Protein AF-A0A2N0NXV8-F1 (afdb_monomer_lite)

Foldseek 3Di:
DDLVVVLVVLVVVLVVLVVVLCVLCVVLVVLVVLLVVLVPDPDHDPVSVVVNVVSVVVSVVSCVVCVVVNVVSVVSNVVSVVVNVVSVVVVVVVVVVVVVVVD

Radius of gyration: 23.31 Å; chains: 1; bounding box: 53×22×66 Å

Organism: NCBI:txid588596

Sequence (103 aa):
MDVKQQKEFLVKAYHECLYQEKSLRRPIFYYKDKIIEIRRKLEPTEEDFEKEIRLERDLRKYERKIRGDYETLMVIKESIIKRIIKIKTELKTKKKYQNNLKV

pLDDT: mean 92.26, std 7.36, range [49.75, 97.62]

Secondary structure (DSSP, 8-state):
--HHHHHHHHHHHHHHHHHHHHHHHHHHHHHHHHHHHHHT-SS--HHHHHHHHHHHHHHHHHHHHHHHHHHHHHHHHHHHHHHHHHHHHHHHHHHHHHHHTT-

Structure (mmCIF, N/CA/C/O backbone):
data_AF-A0A2N0NXV8-F1
#
_entry.id   AF-A0A2N0NXV8-F1
#
loop_
_atom_site.group_PDB
_atom_site.id
_atom_site.type_symbol
_atom_site.label_atom_id
_atom_site.label_alt_id
_atom_site.label_comp_id
_atom_site.label_asym_id
_atom_site.label_entity_id
_atom_site.label_seq_id
_atom_site.pdbx_PDB_ins_code
_atom_site.Cartn_x
_atom_site.Cartn_y
_atom_site.Cartn_z
_atom_site.occupancy
_atom_site.B_iso_or_equiv
_atom_site.auth_seq_id
_atom_site.auth_comp_id
_atom_site.auth_asym_id
_atom_site.auth_atom_id
_atom_site.pdbx_PDB_model_num
ATOM 1 N N . MET A 1 1 ? 6.120 0.568 -30.486 1.00 63.56 1 MET A N 1
ATOM 2 C CA . MET A 1 1 ? 6.124 1.724 -29.563 1.00 63.56 1 MET A CA 1
ATOM 3 C C . MET A 1 1 ? 7.560 2.181 -29.378 1.00 63.56 1 MET A C 1
ATOM 5 O O . MET A 1 1 ? 8.399 1.343 -29.057 1.00 63.56 1 MET A O 1
ATOM 9 N N . ASP A 1 2 ? 7.848 3.453 -29.641 1.00 86.06 2 ASP A N 1
ATOM 10 C CA . ASP A 1 2 ? 9.198 4.023 -29.532 1.00 86.06 2 ASP A CA 1
ATOM 11 C C . ASP A 1 2 ? 9.738 3.940 -28.087 1.00 86.06 2 ASP A C 1
ATOM 13 O O . ASP A 1 2 ? 8.969 3.911 -27.126 1.00 86.06 2 ASP A O 1
ATOM 17 N N . VAL A 1 3 ? 11.061 3.903 -27.907 1.00 82.50 3 VAL A N 1
ATOM 18 C CA . VAL A 1 3 ? 11.716 3.797 -26.590 1.00 82.50 3 VAL A CA 1
ATOM 19 C C . VAL A 1 3 ? 11.351 4.985 -25.693 1.00 82.50 3 VAL A C 1
ATOM 21 O O . VAL A 1 3 ? 11.184 4.820 -24.481 1.00 82.50 3 VAL A O 1
ATOM 24 N N . LYS A 1 4 ? 11.161 6.179 -26.272 1.00 82.44 4 LYS A N 1
ATOM 25 C CA . LYS A 1 4 ? 10.681 7.352 -25.529 1.00 82.44 4 LYS A CA 1
ATOM 26 C C . LYS A 1 4 ? 9.251 7.142 -25.021 1.00 82.44 4 LYS A C 1
ATOM 28 O O . LYS A 1 4 ? 8.995 7.343 -23.836 1.00 82.44 4 LYS A O 1
ATOM 33 N N . GLN A 1 5 ? 8.364 6.646 -25.883 1.00 87.75 5 GLN A N 1
ATOM 34 C CA . GLN A 1 5 ? 6.976 6.321 -25.534 1.00 87.75 5 GLN A CA 1
ATOM 35 C C . GLN A 1 5 ? 6.894 5.202 -24.479 1.00 87.75 5 GLN A C 1
ATOM 37 O O . GLN A 1 5 ? 6.110 5.295 -23.539 1.00 87.75 5 GLN A O 1
ATOM 42 N N . GLN A 1 6 ? 7.748 4.175 -24.570 1.00 88.31 6 GLN A N 1
ATOM 43 C CA . GLN A 1 6 ? 7.865 3.120 -23.551 1.00 88.31 6 GLN A CA 1
ATOM 44 C C . GLN A 1 6 ? 8.272 3.676 -22.190 1.00 88.31 6 GLN A C 1
ATOM 46 O O . GLN A 1 6 ? 7.677 3.324 -21.173 1.00 88.31 6 GLN A O 1
ATOM 51 N N . LYS A 1 7 ? 9.262 4.573 -22.159 1.00 87.94 7 LYS A N 1
ATOM 52 C CA . LYS A 1 7 ? 9.693 5.222 -20.920 1.00 87.94 7 LYS A CA 1
ATOM 53 C C . LYS A 1 7 ? 8.571 6.064 -20.307 1.00 87.94 7 LYS A C 1
ATOM 55 O O . LYS A 1 7 ? 8.352 5.973 -19.103 1.00 87.94 7 LYS A O 1
ATOM 60 N N . GLU A 1 8 ? 7.866 6.862 -21.105 1.00 91.31 8 GLU A N 1
ATOM 61 C CA . GLU A 1 8 ? 6.742 7.682 -20.629 1.00 91.31 8 GLU A CA 1
ATOM 62 C C . GLU A 1 8 ? 5.596 6.824 -20.081 1.00 91.31 8 GLU A C 1
ATOM 64 O O . GLU A 1 8 ? 5.083 7.110 -18.999 1.00 91.31 8 GLU A O 1
ATOM 69 N N . PHE A 1 9 ? 5.249 5.735 -20.771 1.00 94.38 9 PHE A N 1
ATOM 70 C CA . PHE A 1 9 ? 4.251 4.775 -20.300 1.00 94.38 9 PHE A CA 1
ATOM 71 C C . PHE A 1 9 ? 4.637 4.169 -18.943 1.00 94.38 9 PHE A C 1
ATOM 73 O O . PHE A 1 9 ? 3.836 4.175 -18.011 1.00 94.38 9 PHE A O 1
ATOM 80 N N . LEU A 1 10 ? 5.882 3.705 -18.798 1.00 94.25 10 LEU A N 1
ATOM 81 C CA . LEU A 1 10 ? 6.364 3.111 -17.549 1.00 94.25 10 LEU A CA 1
ATOM 82 C C . LEU A 1 10 ? 6.390 4.115 -16.391 1.00 94.25 10 LEU A C 1
ATOM 84 O O . LEU A 1 10 ? 6.080 3.746 -15.263 1.00 94.25 10 LEU A O 1
ATOM 88 N N . VAL A 1 11 ? 6.729 5.380 -16.650 1.00 93.12 11 VAL A N 1
ATOM 89 C CA . VAL A 1 11 ? 6.689 6.433 -15.621 1.00 93.12 11 VAL A CA 1
ATOM 90 C C . VAL A 1 11 ? 5.253 6.704 -15.169 1.00 93.12 11 VAL A C 1
ATOM 92 O O . VAL A 1 11 ? 5.012 6.814 -13.969 1.00 93.12 11 VAL A O 1
ATOM 95 N N . LYS A 1 12 ? 4.288 6.759 -16.097 1.00 95.94 12 LYS A N 1
ATOM 96 C CA . LYS A 1 12 ? 2.865 6.891 -15.745 1.00 95.94 12 LYS A CA 1
ATOM 97 C C . LYS A 1 12 ? 2.381 5.703 -14.913 1.00 95.94 12 LYS A C 1
ATOM 99 O O . LYS A 1 12 ? 1.791 5.913 -13.860 1.00 95.94 12 LYS A O 1
ATOM 104 N N . ALA A 1 13 ? 2.701 4.479 -15.334 1.00 95.56 13 ALA A N 1
ATOM 105 C CA . ALA A 1 13 ? 2.363 3.268 -14.588 1.00 95.56 13 ALA A CA 1
ATOM 106 C C . ALA A 1 13 ? 2.990 3.259 -13.182 1.00 95.56 13 ALA A C 1
ATOM 108 O O . ALA A 1 13 ? 2.337 2.883 -12.216 1.00 95.56 13 ALA A O 1
ATOM 109 N N . TYR A 1 14 ? 4.232 3.735 -13.040 1.00 95.69 14 TYR A N 1
ATOM 110 C CA . TYR A 1 14 ? 4.875 3.873 -11.734 1.00 95.69 14 TYR A CA 1
ATOM 111 C C . TYR A 1 14 ? 4.134 4.854 -10.814 1.00 95.69 14 TYR A C 1
ATOM 113 O O . TYR A 1 14 ? 3.912 4.549 -9.643 1.00 95.69 14 TYR A O 1
ATOM 121 N N . HIS A 1 15 ? 3.737 6.023 -11.327 1.00 96.12 15 HIS A N 1
ATOM 122 C CA . HIS A 1 15 ? 2.962 6.992 -10.548 1.00 96.12 15 HIS A CA 1
ATOM 123 C C . HIS A 1 15 ? 1.589 6.450 -10.147 1.00 96.12 15 HIS A C 1
ATOM 125 O O . HIS A 1 15 ? 1.166 6.668 -9.013 1.00 96.12 15 HIS A O 1
ATOM 131 N N . GLU A 1 16 ? 0.934 5.700 -11.031 1.00 96.44 16 GLU A N 1
ATOM 132 C CA . GLU A 1 16 ? -0.316 5.011 -10.713 1.00 96.44 16 GLU A CA 1
ATOM 133 C C . GLU A 1 16 ? -0.116 4.012 -9.563 1.00 96.44 16 GLU A C 1
ATOM 135 O O . GLU A 1 16 ? -0.876 4.022 -8.595 1.00 96.44 16 GLU A O 1
ATOM 140 N N . CYS A 1 17 ? 0.974 3.233 -9.576 1.00 96.00 17 CYS A N 1
ATOM 141 C CA . CYS A 1 17 ? 1.293 2.349 -8.455 1.00 96.00 17 CYS A CA 1
ATOM 142 C C . CYS A 1 17 ? 1.485 3.114 -7.135 1.00 96.00 17 CYS A C 1
ATOM 144 O O . CYS A 1 17 ? 1.034 2.652 -6.091 1.00 96.00 17 CYS A O 1
ATOM 146 N N . LEU A 1 18 ? 2.125 4.289 -7.155 1.00 94.88 18 LEU A N 1
ATOM 147 C CA . LEU A 1 18 ? 2.271 5.121 -5.952 1.00 94.88 18 LEU A CA 1
ATOM 148 C C . LEU A 1 18 ? 0.923 5.636 -5.435 1.00 94.88 18 LEU A C 1
ATOM 150 O O . LEU A 1 18 ? 0.702 5.688 -4.223 1.00 94.88 18 LEU A O 1
ATOM 154 N N . TYR A 1 19 ? 0.025 6.020 -6.342 1.00 96.19 19 TYR A N 1
ATOM 155 C CA . TYR A 1 19 ? -1.316 6.465 -5.982 1.00 96.19 19 TYR A CA 1
ATOM 156 C C . TYR A 1 19 ? -2.119 5.335 -5.326 1.00 96.19 19 TYR A C 1
ATOM 158 O O . TYR A 1 19 ? -2.689 5.524 -4.248 1.00 96.19 19 TYR A O 1
ATOM 166 N N . GLN A 1 20 ? -2.094 4.143 -5.922 1.00 94.75 20 GLN A N 1
ATOM 167 C CA . GLN A 1 20 ? -2.744 2.953 -5.375 1.00 94.75 20 GLN A CA 1
ATOM 168 C C . GLN A 1 20 ? -2.159 2.562 -4.015 1.00 94.75 20 GLN A C 1
ATOM 170 O O . GLN A 1 20 ? -2.910 2.286 -3.082 1.00 94.75 20 GLN A O 1
ATOM 175 N N . GLU A 1 21 ? -0.835 2.639 -3.852 1.00 94.25 21 GLU A N 1
ATOM 176 C CA . GLU A 1 21 ? -0.164 2.353 -2.581 1.00 94.25 21 GLU A CA 1
ATOM 177 C C . GLU A 1 21 ? -0.660 3.291 -1.472 1.00 94.25 21 GLU A C 1
ATOM 179 O O . GLU A 1 21 ? -1.008 2.860 -0.367 1.00 94.25 21 GLU A O 1
ATOM 184 N N . LYS A 1 22 ? -0.741 4.590 -1.783 1.00 94.06 22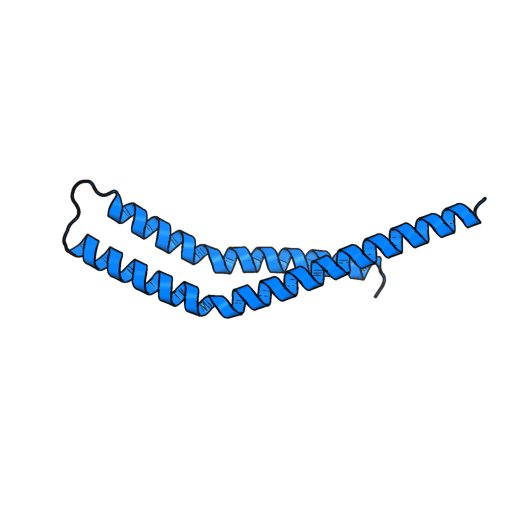 LYS A N 1
ATOM 185 C CA . LYS A 1 22 ? -1.273 5.606 -0.871 1.00 94.06 22 LYS A CA 1
ATOM 186 C C . LYS A 1 22 ? -2.741 5.342 -0.534 1.00 94.06 22 LYS A C 1
ATOM 188 O O . LYS A 1 22 ? -3.123 5.478 0.627 1.00 94.06 22 LYS A O 1
ATOM 193 N N . SER A 1 23 ? -3.545 4.960 -1.525 1.00 93.94 23 SER A N 1
ATOM 194 C CA . SER A 1 23 ? -4.960 4.626 -1.345 1.00 93.94 23 SER A CA 1
ATOM 195 C C . SER A 1 23 ? -5.141 3.448 -0.384 1.00 93.94 23 SER A C 1
ATOM 197 O O . SER A 1 23 ? -5.863 3.574 0.602 1.00 93.94 23 SER A O 1
ATOM 199 N N . LEU A 1 24 ? -4.398 2.353 -0.588 1.00 93.56 24 LEU A N 1
ATOM 200 C CA . LEU A 1 24 ? -4.459 1.160 0.264 1.00 93.56 24 LEU A CA 1
ATOM 201 C C . LEU A 1 24 ? -4.087 1.466 1.718 1.00 93.56 24 LEU A C 1
ATOM 203 O O . LEU A 1 24 ? -4.720 0.951 2.641 1.00 93.56 24 LEU A O 1
ATOM 207 N N . ARG A 1 25 ? -3.086 2.327 1.931 1.00 92.12 25 ARG A N 1
ATOM 208 C CA . ARG A 1 25 ? -2.606 2.692 3.270 1.00 92.12 25 ARG A CA 1
ATOM 209 C C . ARG A 1 25 ? -3.478 3.722 3.986 1.00 92.12 25 ARG A C 1
ATOM 211 O O . ARG A 1 25 ? -3.470 3.752 5.213 1.00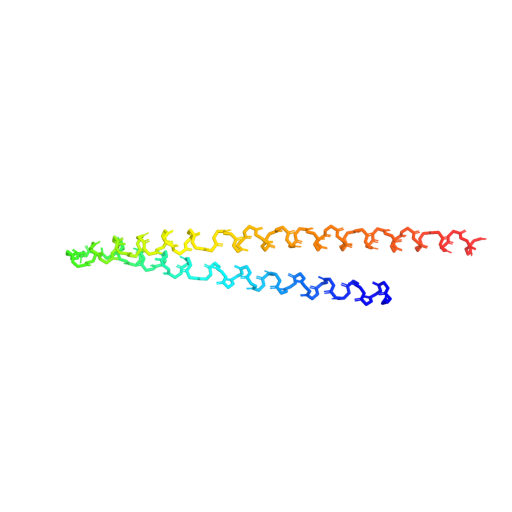 92.12 25 ARG A O 1
ATOM 218 N N . ARG A 1 26 ? -4.225 4.568 3.269 1.00 93.69 26 ARG A N 1
ATOM 219 C CA . ARG A 1 26 ? -5.004 5.666 3.872 1.00 93.69 26 ARG A CA 1
ATOM 220 C C . ARG A 1 26 ? -5.970 5.196 4.975 1.00 93.69 26 ARG A C 1
ATOM 222 O O . ARG A 1 26 ? -5.970 5.831 6.029 1.00 93.69 26 ARG A O 1
ATOM 229 N N . PRO A 1 27 ? -6.731 4.096 4.818 1.00 94.25 27 PRO A N 1
ATOM 230 C CA . PRO A 1 27 ? -7.597 3.610 5.891 1.00 94.25 27 PRO A CA 1
ATOM 231 C C . PRO A 1 27 ? -6.833 3.133 7.130 1.00 94.25 27 PRO A C 1
ATOM 233 O O . PRO A 1 27 ? -7.316 3.336 8.237 1.00 94.25 27 PRO A O 1
ATOM 236 N N . ILE A 1 28 ? -5.621 2.579 6.979 1.00 94.94 28 ILE A N 1
ATOM 237 C CA . ILE A 1 28 ? -4.777 2.172 8.120 1.00 94.94 28 ILE A CA 1
ATOM 238 C C . ILE A 1 28 ? -4.489 3.379 9.018 1.00 94.94 28 ILE A C 1
ATOM 240 O O . ILE A 1 28 ? -4.628 3.287 10.235 1.00 94.94 28 ILE A O 1
ATOM 244 N N . PHE A 1 29 ? -4.104 4.511 8.419 1.00 94.62 29 PHE A N 1
ATOM 245 C CA . PHE A 1 29 ? -3.844 5.742 9.168 1.00 94.62 29 PHE A CA 1
ATOM 246 C C . PHE A 1 29 ? -5.097 6.235 9.880 1.00 94.62 29 PHE A C 1
ATOM 248 O O . PHE A 1 29 ? -5.037 6.498 11.071 1.00 94.62 29 PHE A O 1
ATOM 255 N N . TYR A 1 30 ? -6.243 6.235 9.194 1.00 95.12 30 TYR A N 1
ATOM 256 C CA . TYR A 1 30 ? -7.515 6.604 9.812 1.00 95.12 30 TYR A CA 1
ATOM 257 C C . TYR A 1 30 ? -7.824 5.770 11.066 1.00 95.12 30 TYR A C 1
ATOM 259 O O . TYR A 1 30 ? -8.117 6.330 12.120 1.00 95.12 30 TYR A O 1
ATOM 267 N N . TYR A 1 31 ? -7.722 4.438 10.986 1.00 96.56 31 TYR A N 1
ATOM 268 C CA . TYR A 1 31 ? -7.945 3.574 12.149 1.00 96.56 31 TYR A CA 1
ATOM 269 C C . TYR A 1 31 ? -6.955 3.868 13.280 1.00 96.56 31 TYR A C 1
ATOM 271 O O . TYR A 1 31 ?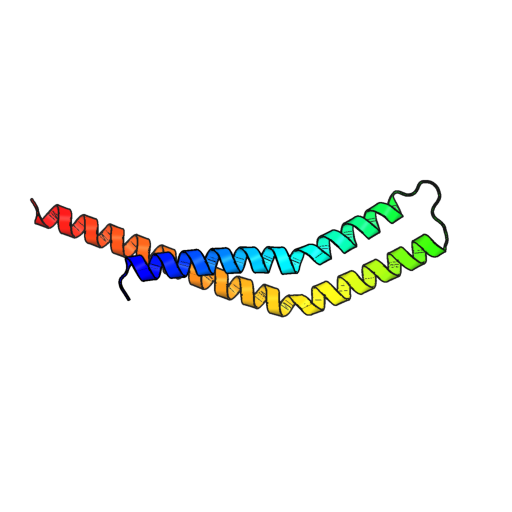 -7.366 3.977 14.434 1.00 96.56 31 TYR A O 1
ATOM 279 N N . LYS A 1 32 ? -5.663 4.018 12.960 1.00 96.56 32 LYS A N 1
ATOM 280 C CA . LYS A 1 32 ? -4.620 4.319 13.952 1.00 96.56 32 LYS A CA 1
ATOM 281 C C . LYS A 1 32 ? -4.860 5.654 14.645 1.00 96.56 32 LYS A C 1
ATOM 283 O O . LYS A 1 32 ? -4.774 5.709 15.868 1.00 96.56 32 LYS A O 1
ATOM 288 N N . ASP A 1 33 ? -5.214 6.688 13.892 1.00 97.25 33 ASP A N 1
ATOM 289 C CA . ASP A 1 33 ? -5.510 8.012 14.435 1.00 97.25 33 ASP A CA 1
ATOM 290 C C . ASP A 1 33 ? -6.707 7.943 15.389 1.00 97.25 33 ASP A C 1
ATOM 292 O O . ASP A 1 33 ? -6.623 8.441 16.508 1.00 97.25 33 ASP A O 1
ATOM 296 N N . LYS A 1 34 ? -7.781 7.230 15.017 1.00 97.06 34 LYS A N 1
ATOM 297 C CA . LYS A 1 34 ? -8.950 7.043 15.894 1.00 97.06 34 LYS A CA 1
ATOM 298 C C . LYS A 1 34 ? -8.647 6.260 17.167 1.00 97.06 34 LYS A C 1
ATOM 300 O O . LYS A 1 34 ? -9.170 6.608 18.221 1.00 97.06 34 LYS A O 1
ATOM 305 N N . ILE A 1 35 ? -7.792 5.244 17.098 1.00 96.88 35 ILE A N 1
ATOM 306 C CA . ILE A 1 35 ? -7.331 4.513 18.288 1.00 96.88 35 ILE A CA 1
ATOM 307 C C . ILE A 1 35 ? -6.515 5.443 19.200 1.00 96.88 35 ILE A C 1
ATOM 309 O O . ILE A 1 35 ? -6.728 5.465 20.409 1.00 96.88 35 ILE A O 1
ATOM 31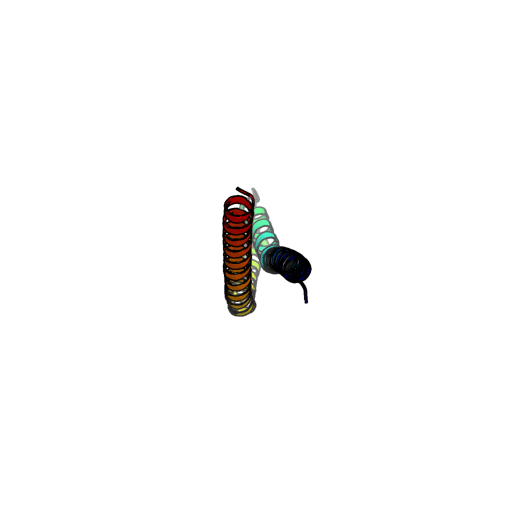3 N N . ILE A 1 36 ? -5.610 6.246 18.633 1.00 96.75 36 ILE A N 1
ATOM 314 C CA . ILE A 1 36 ? -4.791 7.202 19.394 1.00 96.75 36 ILE A CA 1
ATOM 315 C C . ILE A 1 36 ? -5.656 8.296 20.031 1.00 96.75 36 ILE A C 1
ATOM 317 O O . ILE A 1 36 ? -5.413 8.652 21.182 1.00 96.75 36 ILE A O 1
ATOM 321 N N . GLU A 1 37 ? -6.655 8.822 19.315 1.00 96.19 37 GLU A N 1
ATOM 322 C CA . GLU A 1 37 ? -7.620 9.794 19.848 1.00 96.19 37 GLU A CA 1
ATOM 323 C C . GLU A 1 37 ? -8.313 9.255 21.107 1.00 96.19 37 GLU A C 1
ATOM 325 O O . GLU A 1 37 ? -8.391 9.967 22.105 1.00 96.19 37 GLU A O 1
ATOM 330 N N . ILE A 1 38 ? -8.764 7.994 21.082 1.00 95.00 38 ILE A N 1
ATOM 331 C CA . ILE A 1 38 ? -9.412 7.349 22.233 1.00 95.00 38 ILE A CA 1
ATOM 332 C C . ILE A 1 38 ? -8.427 7.193 23.396 1.00 95.00 38 ILE A C 1
ATOM 334 O O . ILE A 1 38 ? -8.714 7.638 24.504 1.00 95.00 38 ILE A O 1
ATOM 338 N N . ARG A 1 39 ? -7.232 6.648 23.136 1.00 94.25 39 ARG A N 1
ATOM 339 C CA . ARG A 1 39 ? -6.189 6.429 24.157 1.00 94.25 39 ARG A CA 1
ATOM 340 C C . ARG A 1 39 ? -5.709 7.702 24.852 1.00 94.25 39 ARG A C 1
ATOM 342 O O . ARG A 1 39 ? -5.117 7.623 25.922 1.00 94.25 39 ARG A O 1
ATOM 349 N N . ARG A 1 40 ? -5.891 8.865 24.224 1.00 96.25 40 ARG A N 1
ATOM 350 C CA . ARG A 1 40 ? -5.468 10.172 24.751 1.00 96.25 40 ARG A CA 1
ATOM 351 C C . ARG A 1 40 ? -6.540 10.885 25.571 1.00 96.25 40 ARG A C 1
ATOM 353 O O . ARG A 1 40 ? -6.261 11.969 26.081 1.00 96.25 40 ARG A O 1
ATOM 360 N N . LYS A 1 41 ? -7.750 10.334 25.685 1.00 95.44 41 LYS A N 1
ATOM 361 C CA . LYS A 1 41 ? -8.792 10.911 26.540 1.00 95.44 41 LYS A CA 1
ATOM 362 C C . LYS A 1 41 ? -8.336 10.918 28.001 1.00 95.44 41 LYS A C 1
ATOM 364 O O . LYS A 1 41 ? -7.789 9.933 28.481 1.00 95.44 41 LYS A O 1
ATOM 369 N N . LEU A 1 42 ? -8.575 12.035 28.691 1.00 92.56 42 LEU A N 1
ATOM 370 C CA . LEU A 1 42 ? -8.226 12.200 30.109 1.00 92.56 42 LEU A CA 1
ATOM 371 C C . LEU A 1 42 ? -9.120 11.352 31.024 1.00 92.56 42 LEU A C 1
ATOM 373 O O . LEU A 1 42 ? -8.644 10.817 32.017 1.00 92.56 42 LEU A O 1
ATOM 377 N N . GLU A 1 43 ? -10.390 11.194 30.650 1.00 94.00 43 GLU A N 1
ATOM 378 C CA . GLU A 1 43 ? -11.389 10.394 31.363 1.00 94.00 43 GLU A CA 1
ATOM 379 C C . GLU A 1 43 ? -12.067 9.435 30.365 1.00 94.00 43 GLU A C 1
ATOM 381 O O . GLU A 1 43 ? -13.087 9.780 29.765 1.00 94.00 43 GLU A O 1
ATOM 386 N N . PRO A 1 44 ? -11.462 8.267 30.079 1.00 91.19 44 PRO A N 1
ATOM 387 C CA . PRO A 1 44 ? -12.042 7.279 29.173 1.00 91.19 44 PRO A CA 1
ATOM 388 C C . PRO A 1 44 ? -13.235 6.556 29.818 1.00 91.19 44 PRO A C 1
ATOM 390 O O . PRO A 1 44 ? -13.196 6.203 30.996 1.00 91.19 44 PRO A O 1
ATOM 393 N N . THR A 1 45 ? -14.282 6.300 29.031 1.00 95.69 45 THR A N 1
ATOM 394 C CA . THR A 1 45 ? -15.462 5.526 29.457 1.00 95.69 45 THR A CA 1
ATOM 395 C C . THR A 1 45 ? -15.357 4.053 29.046 1.00 95.69 45 THR A C 1
ATOM 397 O O . THR A 1 45 ? -14.537 3.690 28.206 1.00 95.69 45 THR A O 1
ATOM 400 N N . GLU A 1 46 ? -16.218 3.180 29.580 1.00 94.94 46 GLU A N 1
ATOM 401 C CA . GLU A 1 46 ? -16.313 1.781 29.117 1.00 94.94 46 GLU A CA 1
ATOM 402 C C . GLU A 1 46 ? -16.576 1.682 27.603 1.00 94.94 46 GLU A C 1
ATOM 404 O O . GLU A 1 46 ? -15.937 0.891 26.907 1.00 94.94 46 GLU A O 1
ATOM 409 N N . GLU A 1 47 ? -17.432 2.557 27.065 1.00 95.38 47 GLU A N 1
ATOM 410 C CA . GLU A 1 47 ? -17.705 2.640 25.625 1.00 95.38 47 GLU A CA 1
ATOM 411 C C . GLU A 1 47 ? -16.451 2.973 24.802 1.00 95.38 47 GLU A C 1
ATOM 413 O O . GLU A 1 47 ? -16.289 2.483 23.680 1.00 95.38 47 GLU A O 1
ATOM 418 N N . ASP A 1 48 ? -15.546 3.793 25.343 1.00 95.31 48 ASP A N 1
ATOM 419 C CA . ASP A 1 48 ? -14.284 4.125 24.686 1.00 95.31 48 ASP A CA 1
ATOM 420 C C . ASP A 1 48 ? -13.381 2.896 24.553 1.00 95.31 48 ASP A C 1
ATOM 422 O O . ASP A 1 48 ? -12.835 2.657 23.472 1.00 95.31 48 ASP A O 1
ATOM 426 N N . PHE A 1 49 ? -13.293 2.067 25.595 1.00 94.50 49 PHE A N 1
ATOM 427 C CA . PHE A 1 49 ? -12.539 0.811 25.548 1.00 94.50 49 PHE A CA 1
ATOM 428 C C . PHE A 1 49 ? -13.144 -0.182 24.550 1.00 94.50 49 PHE A C 1
ATOM 430 O O . PHE A 1 49 ? -12.423 -0.784 23.747 1.00 94.50 49 PHE A O 1
ATOM 437 N N . GLU A 1 50 ? -14.471 -0.332 24.529 1.00 96.94 50 GLU A N 1
ATOM 438 C CA . GLU A 1 50 ? -15.137 -1.190 23.544 1.00 96.94 50 GLU A CA 1
ATOM 439 C C . GLU A 1 50 ? -14.887 -0.717 22.108 1.00 96.94 50 GLU A C 1
ATOM 441 O O . GLU A 1 50 ? -14.633 -1.521 21.197 1.00 96.94 50 GLU A O 1
ATOM 446 N N . LYS A 1 51 ? -14.938 0.601 21.897 1.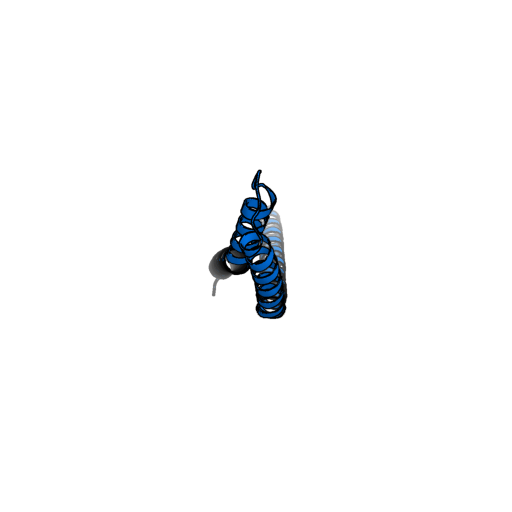00 96.69 51 LYS A N 1
ATOM 447 C CA . LYS A 1 51 ? -14.686 1.225 20.601 1.00 96.69 51 LYS A CA 1
ATOM 448 C C . LYS A 1 51 ? -13.237 1.045 20.165 1.00 96.69 51 LYS A C 1
ATOM 450 O O . LYS A 1 51 ? -13.007 0.728 18.997 1.00 96.69 51 LYS A O 1
ATOM 455 N N . GLU A 1 52 ? -12.277 1.188 21.074 1.00 97.12 52 GLU A N 1
ATOM 456 C CA . GLU A 1 52 ? -10.865 0.911 20.815 1.00 97.12 52 GLU A CA 1
ATOM 457 C C . GLU A 1 52 ? -10.667 -0.536 20.346 1.00 97.12 52 GLU A C 1
ATOM 459 O O . GLU A 1 52 ? -10.130 -0.766 19.260 1.00 97.12 52 GLU A O 1
ATOM 464 N N . ILE A 1 53 ? -11.178 -1.513 21.105 1.00 97.12 53 ILE A N 1
ATOM 465 C CA . ILE A 1 53 ? -11.065 -2.942 20.775 1.00 97.12 53 ILE A CA 1
ATOM 466 C C . ILE A 1 53 ? -11.679 -3.235 19.402 1.00 97.12 53 ILE A C 1
ATOM 468 O O . ILE A 1 53 ? -11.118 -3.999 18.605 1.00 97.12 53 ILE A O 1
ATOM 472 N N . ARG A 1 54 ? -12.835 -2.633 19.097 1.00 97.62 54 ARG A N 1
ATOM 473 C CA . ARG A 1 54 ? -13.492 -2.778 17.793 1.00 97.62 54 ARG A CA 1
ATOM 474 C C . ARG A 1 54 ? -12.618 -2.220 16.669 1.00 97.62 54 ARG A C 1
ATOM 476 O O . ARG A 1 54 ? -12.380 -2.931 15.693 1.00 97.62 54 ARG A O 1
ATOM 483 N N . LEU A 1 55 ? -12.090 -1.006 16.827 1.00 97.44 55 LEU A N 1
ATOM 484 C CA . LEU A 1 55 ? -11.212 -0.372 15.841 1.00 97.44 55 LEU A CA 1
ATOM 485 C C . LEU A 1 55 ? -9.928 -1.177 15.615 1.00 97.44 55 LEU A C 1
ATOM 487 O O . LEU A 1 55 ? -9.517 -1.346 14.470 1.00 97.44 55 LEU A O 1
ATOM 491 N N . GLU A 1 56 ? -9.323 -1.739 16.662 1.00 97.56 56 GLU A N 1
ATOM 492 C CA . GLU A 1 56 ? -8.150 -2.608 16.523 1.00 97.56 56 GLU A CA 1
ATOM 493 C C . GLU A 1 56 ? -8.456 -3.914 15.778 1.00 97.56 56 GLU A C 1
ATOM 495 O O . GLU A 1 56 ? -7.618 -4.433 15.032 1.00 97.56 56 GLU A O 1
ATOM 500 N N . ARG A 1 57 ? -9.640 -4.497 15.997 1.00 97.56 57 ARG A N 1
ATOM 501 C CA . ARG A 1 57 ? -10.081 -5.694 15.264 1.00 97.56 57 ARG A CA 1
ATOM 502 C C . ARG A 1 57 ? -10.327 -5.371 13.796 1.00 97.56 57 ARG A C 1
ATOM 504 O O . ARG A 1 57 ? -9.898 -6.137 12.934 1.00 97.56 57 ARG A O 1
ATOM 511 N N . ASP A 1 58 ? -10.979 -4.252 13.512 1.00 97.38 58 ASP A N 1
ATOM 512 C CA . ASP A 1 58 ? -11.281 -3.828 12.147 1.00 97.38 58 ASP A CA 1
ATOM 513 C C . ASP A 1 58 ? -10.017 -3.424 11.383 1.00 97.38 58 ASP A C 1
ATOM 515 O O . ASP A 1 58 ? -9.854 -3.831 10.232 1.00 97.38 58 ASP A O 1
ATOM 519 N N . LEU A 1 59 ? -9.067 -2.757 12.045 1.00 97.50 59 LEU A N 1
ATOM 520 C CA . LEU A 1 59 ? -7.738 -2.488 11.501 1.00 97.50 59 LEU A CA 1
ATOM 521 C C . LEU A 1 59 ? -7.037 -3.784 11.086 1.00 97.50 59 LEU A C 1
ATOM 523 O O . LEU A 1 59 ? -6.612 -3.914 9.941 1.00 97.50 59 LEU A O 1
ATOM 527 N N . ARG A 1 60 ? -6.993 -4.783 11.978 1.00 96.56 60 ARG A N 1
ATOM 528 C CA . ARG A 1 60 ? -6.387 -6.092 11.682 1.00 96.56 60 ARG A CA 1
ATOM 529 C C . ARG A 1 60 ? -7.081 -6.809 10.524 1.00 96.56 60 ARG A C 1
ATOM 531 O O . ARG A 1 60 ? -6.413 -7.435 9.701 1.00 96.56 60 ARG A O 1
ATOM 538 N N . LYS A 1 61 ? -8.414 -6.740 10.442 1.00 96.69 61 LYS A N 1
ATOM 539 C CA . LYS A 1 61 ? -9.175 -7.299 9.311 1.00 96.69 61 LYS A CA 1
ATOM 540 C C . LYS A 1 61 ? -8.819 -6.594 8.007 1.00 96.69 61 LYS A C 1
ATOM 542 O O . LYS A 1 61 ? -8.594 -7.266 7.003 1.00 96.69 61 LYS A O 1
ATOM 547 N N . TYR A 1 62 ? -8.753 -5.266 8.026 1.00 96.00 62 TYR A N 1
ATOM 548 C CA . TYR A 1 62 ? -8.414 -4.473 6.853 1.00 96.00 62 TYR A CA 1
ATOM 549 C C . TYR A 1 62 ? -6.984 -4.757 6.384 1.00 96.00 62 TYR A C 1
ATOM 551 O O . TYR A 1 62 ? -6.798 -5.092 5.219 1.00 96.00 62 TYR A O 1
ATOM 559 N N . GLU A 1 63 ? -5.998 -4.734 7.286 1.00 94.62 63 GLU A N 1
ATOM 560 C CA . GLU A 1 63 ? -4.597 -5.063 6.980 1.00 94.62 63 GLU A CA 1
ATOM 561 C C . GLU A 1 63 ? -4.460 -6.455 6.353 1.00 94.62 63 GLU A C 1
ATOM 563 O O . GLU A 1 63 ? -3.758 -6.616 5.356 1.00 94.62 63 GLU A O 1
ATOM 568 N N . ARG A 1 64 ? -5.180 -7.458 6.876 1.00 95.44 64 ARG A N 1
ATOM 569 C CA . ARG A 1 64 ? -5.216 -8.803 6.278 1.00 95.44 64 ARG A CA 1
ATOM 570 C C . ARG A 1 64 ? -5.834 -8.801 4.884 1.00 95.44 64 ARG A C 1
ATOM 572 O O . ARG A 1 64 ? -5.302 -9.465 4.001 1.00 95.44 64 ARG A O 1
ATOM 579 N N . LYS A 1 65 ? -6.931 -8.065 4.687 1.00 94.81 65 LYS A N 1
ATOM 580 C CA . LYS A 1 65 ? -7.634 -7.977 3.401 1.00 94.81 65 LYS A CA 1
ATOM 581 C C . LYS A 1 65 ? -6.739 -7.389 2.312 1.00 94.81 65 LYS A C 1
ATOM 583 O O . LYS A 1 65 ? -6.681 -7.942 1.224 1.00 94.81 65 LYS A O 1
ATOM 588 N N . ILE A 1 66 ? -6.033 -6.300 2.609 1.00 95.06 66 ILE A N 1
ATOM 589 C CA . ILE A 1 66 ? -5.215 -5.601 1.609 1.00 95.06 66 ILE A CA 1
ATOM 590 C C . ILE A 1 66 ? -3.816 -6.190 1.433 1.00 95.06 66 ILE A C 1
ATOM 592 O O . ILE A 1 66 ? -3.076 -5.729 0.569 1.00 95.06 66 ILE A O 1
ATOM 596 N N . ARG A 1 67 ? -3.413 -7.167 2.256 1.00 94.06 67 ARG A N 1
ATOM 597 C CA . ARG A 1 67 ? -2.055 -7.722 2.230 1.00 94.06 67 ARG A CA 1
ATOM 598 C C . ARG A 1 67 ? -1.674 -8.242 0.843 1.00 94.06 67 ARG A C 1
ATOM 600 O O . ARG A 1 67 ? -0.615 -7.883 0.342 1.00 94.06 67 ARG A O 1
ATOM 607 N N . GLY A 1 68 ? -2.549 -9.036 0.223 1.00 93.19 68 GLY A N 1
ATOM 608 C CA . GLY A 1 68 ? -2.309 -9.597 -1.111 1.00 93.19 68 GLY A CA 1
ATOM 609 C C . GLY A 1 68 ? -2.243 -8.524 -2.200 1.00 93.19 68 GLY A C 1
ATOM 610 O O . GLY A 1 68 ? -1.338 -8.546 -3.037 1.00 93.19 68 GLY A O 1
ATOM 611 N N . ASP A 1 69 ? -3.144 -7.541 -2.144 1.00 93.00 69 ASP A N 1
ATOM 612 C CA . ASP A 1 69 ? -3.154 -6.407 -3.075 1.00 93.00 69 ASP A CA 1
ATOM 613 C C . ASP A 1 69 ? -1.871 -5.578 -2.945 1.00 93.00 69 ASP A C 1
ATOM 615 O O . ASP A 1 69 ? -1.256 -5.204 -3.943 1.00 93.00 69 ASP A O 1
ATOM 619 N N . TYR A 1 70 ? -1.424 -5.335 -1.710 1.00 93.94 70 TYR A N 1
ATOM 620 C CA . TYR A 1 70 ? -0.198 -4.602 -1.422 1.00 93.94 70 TYR A CA 1
ATOM 621 C C . TYR A 1 70 ? 1.047 -5.354 -1.910 1.00 93.94 70 TYR A C 1
ATOM 623 O O . TYR A 1 70 ? 1.895 -4.764 -2.578 1.00 93.94 70 TYR A O 1
ATOM 631 N N . GLU A 1 71 ? 1.154 -6.654 -1.624 1.00 94.44 71 GLU A N 1
ATOM 632 C CA . GLU A 1 71 ? 2.256 -7.501 -2.101 1.00 94.44 71 GLU A CA 1
ATOM 633 C C . GLU A 1 71 ? 2.311 -7.517 -3.639 1.00 94.44 71 GLU A C 1
ATOM 635 O O . GLU A 1 71 ? 3.367 -7.281 -4.231 1.00 94.44 71 GLU A O 1
ATOM 640 N N . THR A 1 72 ? 1.162 -7.683 -4.298 1.00 95.06 72 THR A N 1
ATOM 641 C CA . THR A 1 72 ? 1.053 -7.652 -5.765 1.00 95.06 72 THR A CA 1
ATOM 642 C C . THR A 1 72 ? 1.490 -6.301 -6.334 1.00 95.06 72 THR A C 1
ATOM 644 O O . THR A 1 72 ? 2.276 -6.238 -7.285 1.00 95.06 72 THR A O 1
ATOM 647 N N . LEU A 1 73 ? 1.028 -5.205 -5.730 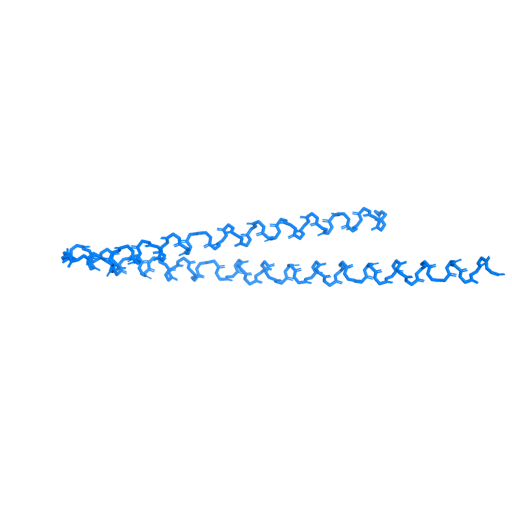1.00 95.69 73 LEU A N 1
ATOM 648 C CA . LEU A 1 73 ? 1.383 -3.850 -6.138 1.00 95.69 73 LEU A CA 1
ATOM 649 C C . LEU A 1 73 ? 2.892 -3.595 -6.024 1.00 95.69 73 LEU A C 1
ATOM 651 O O . LEU A 1 73 ? 3.483 -2.984 -6.918 1.00 95.69 73 LEU A O 1
ATOM 655 N N . MET A 1 74 ? 3.528 -4.094 -4.961 1.00 94.94 74 MET A N 1
ATOM 656 C CA . MET A 1 74 ? 4.976 -3.986 -4.770 1.00 94.94 74 MET A CA 1
ATOM 657 C C . MET A 1 74 ? 5.751 -4.739 -5.852 1.00 94.94 74 MET A C 1
ATOM 659 O O . MET A 1 74 ? 6.673 -4.171 -6.442 1.00 94.94 74 MET A O 1
ATOM 663 N N . VAL A 1 75 ? 5.332 -5.960 -6.195 1.00 96.62 75 VAL A N 1
ATOM 664 C CA . VAL A 1 75 ? 5.946 -6.744 -7.280 1.00 96.62 75 VAL A CA 1
ATOM 665 C C . VAL A 1 75 ? 5.844 -6.013 -8.624 1.00 96.62 75 VAL A C 1
ATOM 667 O O . VAL A 1 75 ? 6.829 -5.908 -9.364 1.00 96.62 75 VAL A O 1
ATOM 670 N N . ILE A 1 76 ? 4.672 -5.452 -8.942 1.00 95.81 76 ILE A N 1
ATOM 671 C CA . ILE A 1 76 ? 4.460 -4.676 -10.173 1.00 95.81 76 ILE A CA 1
ATOM 672 C C . ILE A 1 76 ? 5.366 -3.439 -10.188 1.00 95.81 76 ILE A C 1
ATOM 674 O O . ILE A 1 76 ? 6.078 -3.195 -11.168 1.00 95.81 76 ILE A O 1
ATOM 678 N N . LYS A 1 77 ? 5.383 -2.680 -9.090 1.00 95.69 77 LYS A N 1
ATOM 679 C CA . LYS A 1 77 ? 6.194 -1.468 -8.934 1.00 95.69 77 LYS A CA 1
ATOM 680 C C . LYS A 1 77 ? 7.685 -1.761 -9.119 1.00 95.69 77 LYS A C 1
ATOM 682 O O . LYS A 1 77 ? 8.358 -1.045 -9.864 1.00 95.69 77 LYS A O 1
ATOM 687 N N . GLU A 1 78 ? 8.201 -2.833 -8.521 1.00 95.50 78 GLU A N 1
ATOM 688 C CA . GLU A 1 78 ? 9.591 -3.267 -8.702 1.00 95.50 78 GLU A CA 1
ATOM 689 C C . GLU A 1 78 ? 9.909 -3.641 -10.153 1.00 95.50 78 GLU A C 1
ATOM 691 O O . GLU A 1 78 ? 10.956 -3.254 -10.683 1.00 95.50 78 GLU A O 1
ATOM 696 N N . SER A 1 79 ? 9.006 -4.364 -10.820 1.00 96.75 79 SER A N 1
ATOM 697 C CA . SER A 1 79 ? 9.154 -4.728 -12.233 1.00 96.75 79 SER A CA 1
ATOM 698 C C . SER A 1 79 ? 9.246 -3.489 -13.132 1.00 96.75 79 SER A C 1
ATOM 700 O O . SER A 1 79 ? 10.124 -3.401 -14.001 1.00 96.75 79 SER A O 1
ATOM 702 N N . ILE A 1 80 ? 8.403 -2.483 -12.880 1.00 95.31 80 ILE A N 1
ATOM 703 C CA . ILE A 1 80 ? 8.431 -1.202 -13.596 1.00 95.31 80 ILE A CA 1
ATOM 704 C C . ILE A 1 80 ? 9.770 -0.488 -13.374 1.00 95.31 80 ILE A C 1
ATOM 706 O O . ILE A 1 80 ? 10.405 -0.074 -14.347 1.00 95.31 80 ILE A O 1
ATOM 710 N N . ILE A 1 81 ? 10.241 -0.391 -12.126 1.00 94.25 81 ILE A N 1
ATOM 711 C CA . ILE A 1 81 ? 11.531 0.237 -11.799 1.00 94.25 81 ILE A CA 1
ATOM 712 C C . ILE A 1 81 ? 12.674 -0.453 -12.553 1.00 94.25 81 ILE A C 1
ATOM 714 O O . ILE A 1 81 ? 13.465 0.221 -13.221 1.00 94.25 81 ILE A O 1
ATOM 718 N N . LYS A 1 82 ? 12.737 -1.791 -12.512 1.00 95.88 82 LYS A N 1
ATOM 719 C CA . LYS A 1 82 ? 13.763 -2.581 -13.217 1.00 95.88 82 LYS A CA 1
ATOM 720 C C . LYS A 1 82 ? 13.763 -2.287 -14.720 1.00 95.88 82 LYS A C 1
ATOM 722 O O . LYS A 1 82 ? 14.823 -2.062 -15.307 1.00 95.88 82 LYS A O 1
ATOM 727 N N . ARG A 1 83 ? 12.582 -2.215 -15.345 1.00 94.56 83 ARG A N 1
ATOM 728 C CA . ARG A 1 83 ? 12.444 -1.873 -16.772 1.00 94.56 83 ARG A CA 1
ATOM 729 C C . ARG A 1 83 ? 12.894 -0.446 -17.084 1.00 94.56 83 ARG A C 1
ATOM 731 O O . ARG A 1 83 ? 13.622 -0.245 -18.055 1.00 94.56 83 ARG A O 1
ATOM 738 N N . ILE A 1 84 ? 12.523 0.535 -16.258 1.00 92.56 84 ILE A N 1
ATOM 739 C CA . ILE A 1 84 ? 12.959 1.931 -16.428 1.00 92.56 84 ILE A CA 1
ATOM 740 C C . ILE A 1 84 ? 14.487 2.034 -16.362 1.00 92.56 84 ILE A C 1
ATOM 742 O O . ILE A 1 84 ? 15.087 2.727 -17.187 1.00 92.56 84 ILE A O 1
ATOM 746 N N . ILE A 1 85 ? 15.122 1.352 -15.402 1.00 92.94 85 ILE A N 1
ATOM 747 C CA . ILE A 1 85 ? 16.584 1.327 -15.262 1.00 92.94 85 ILE A CA 1
ATOM 748 C C . ILE A 1 85 ? 17.225 0.731 -16.517 1.00 92.94 85 ILE A C 1
ATOM 750 O O . ILE A 1 85 ? 18.107 1.362 -17.096 1.00 92.94 85 ILE A O 1
ATOM 754 N N . LYS A 1 86 ? 16.738 -0.424 -16.988 1.00 93.44 86 LYS A N 1
ATOM 755 C CA . LYS A 1 86 ? 17.250 -1.079 -18.200 1.00 93.44 86 LYS A CA 1
ATOM 756 C C . LYS A 1 86 ? 17.204 -0.151 -19.420 1.00 93.44 86 LYS A C 1
ATOM 758 O O . LYS A 1 86 ? 18.230 0.056 -20.064 1.00 93.44 86 LYS A O 1
ATOM 763 N N . ILE A 1 87 ? 16.058 0.486 -19.674 1.00 90.06 87 ILE A N 1
ATOM 764 C CA . ILE A 1 87 ? 15.896 1.434 -20.789 1.00 90.06 87 ILE A CA 1
ATOM 765 C C . ILE A 1 87 ? 16.862 2.618 -20.657 1.00 90.06 87 ILE A C 1
ATOM 767 O O . ILE A 1 87 ? 17.492 3.021 -21.635 1.00 90.06 87 ILE A O 1
ATOM 771 N N . LYS A 1 88 ? 17.011 3.188 -19.453 1.00 88.94 88 LYS A N 1
ATOM 772 C CA . LYS A 1 88 ? 17.953 4.295 -19.216 1.00 88.94 88 LYS A CA 1
ATOM 773 C C . LYS A 1 88 ? 19.394 3.885 -19.533 1.00 88.94 88 LYS A C 1
ATOM 775 O O . LYS A 1 88 ? 20.108 4.659 -20.171 1.00 88.94 88 LYS A O 1
ATOM 780 N N . THR A 1 89 ? 19.806 2.691 -19.114 1.00 91.00 89 THR A N 1
ATOM 781 C CA . THR A 1 89 ? 21.142 2.151 -19.393 1.00 91.00 89 THR A CA 1
ATOM 782 C C . THR A 1 89 ? 21.355 1.953 -20.891 1.00 91.00 89 THR A C 1
ATOM 784 O O . THR A 1 89 ? 22.345 2.442 -21.428 1.00 91.00 89 THR A O 1
ATOM 787 N N . GLU A 1 90 ? 20.409 1.327 -21.593 1.00 89.44 90 GLU A N 1
ATOM 788 C CA . GLU A 1 90 ? 20.489 1.111 -23.044 1.00 89.44 90 GLU A CA 1
ATOM 789 C C . GLU A 1 90 ? 20.592 2.428 -23.825 1.00 89.44 90 GLU A C 1
ATOM 791 O O . GLU A 1 90 ? 21.430 2.559 -24.719 1.00 89.44 90 GLU A O 1
ATOM 796 N N . LEU A 1 91 ? 19.792 3.436 -23.459 1.00 87.81 91 LEU A N 1
ATOM 797 C CA . LEU A 1 91 ? 19.853 4.767 -24.069 1.00 87.81 91 LEU A CA 1
ATOM 798 C C . LEU A 1 91 ? 21.209 5.447 -23.834 1.00 87.81 91 LEU A C 1
ATOM 800 O O . LEU A 1 91 ? 21.759 6.057 -24.753 1.00 87.81 91 LEU A O 1
ATOM 804 N N . LYS A 1 92 ? 21.770 5.327 -22.624 1.00 89.25 92 LYS A N 1
ATOM 805 C CA . LYS A 1 92 ? 23.093 5.876 -22.291 1.00 89.25 92 LYS A CA 1
ATOM 806 C C . LYS A 1 92 ? 24.193 5.208 -23.119 1.00 89.25 92 LYS A C 1
ATOM 808 O O . LYS A 1 92 ? 25.045 5.904 -23.669 1.00 89.25 92 LYS A O 1
ATOM 813 N N . THR A 1 93 ? 24.145 3.883 -23.248 1.00 88.56 93 THR A N 1
ATOM 814 C CA . THR A 1 93 ? 25.094 3.105 -24.052 1.00 88.56 93 THR A CA 1
ATOM 815 C C . THR A 1 93 ? 25.002 3.479 -25.530 1.00 88.56 93 THR A C 1
ATOM 817 O O . THR A 1 93 ? 26.021 3.821 -26.126 1.00 88.56 93 THR A O 1
ATOM 820 N N . LYS A 1 94 ? 23.793 3.527 -26.111 1.00 86.94 94 LYS A N 1
ATOM 821 C CA . LYS A 1 94 ? 23.587 3.954 -27.508 1.00 86.94 94 LYS A CA 1
ATOM 822 C C . LYS A 1 94 ? 24.140 5.355 -27.776 1.00 86.94 94 LYS A C 1
ATOM 824 O O . LYS A 1 94 ? 24.828 5.552 -28.772 1.00 86.94 94 LYS A O 1
ATOM 829 N N . LYS A 1 95 ? 23.901 6.308 -26.867 1.00 88.62 95 LYS A N 1
ATOM 830 C CA . LYS A 1 95 ? 24.437 7.674 -26.981 1.00 88.62 95 LYS A CA 1
ATOM 831 C C . LYS A 1 95 ? 25.971 7.691 -26.979 1.00 88.62 95 LYS A C 1
ATOM 833 O O . LYS A 1 95 ? 26.567 8.411 -27.771 1.00 88.62 95 LYS A O 1
ATOM 838 N N . LYS A 1 96 ? 26.612 6.879 -26.128 1.00 88.06 96 LYS A N 1
ATOM 839 C CA . LYS A 1 96 ? 28.078 6.749 -26.087 1.00 88.06 96 LYS A CA 1
ATOM 840 C C . LYS A 1 96 ? 28.636 6.194 -27.403 1.00 88.06 96 LYS A C 1
ATOM 842 O O . LYS A 1 96 ? 29.564 6.777 -27.946 1.00 88.06 96 LYS A O 1
ATOM 847 N N . TYR A 1 97 ? 28.043 5.124 -27.938 1.00 83.62 97 TYR A N 1
ATOM 848 C CA . TYR A 1 97 ? 28.452 4.562 -29.232 1.00 83.62 97 TYR A CA 1
ATOM 849 C C . TYR A 1 97 ? 28.290 5.561 -30.383 1.00 83.62 97 TYR A C 1
ATOM 851 O O . TYR A 1 97 ? 29.214 5.728 -31.168 1.00 83.62 97 TYR A O 1
ATOM 859 N N . GLN A 1 98 ? 27.157 6.265 -30.463 1.00 82.06 98 GLN A N 1
ATOM 860 C CA . GLN A 1 98 ? 26.942 7.281 -31.500 1.00 82.06 98 GLN A CA 1
ATOM 861 C C . GLN A 1 98 ? 27.948 8.431 -31.424 1.00 82.06 98 GLN A C 1
ATOM 863 O O . GLN A 1 98 ? 28.374 8.925 -32.460 1.00 82.06 98 GLN A O 1
ATOM 868 N N . ASN A 1 99 ? 28.326 8.859 -30.220 1.00 83.06 99 ASN A N 1
ATOM 869 C CA . ASN A 1 99 ? 29.338 9.899 -30.055 1.00 83.06 99 ASN A CA 1
ATOM 870 C C . ASN A 1 99 ? 30.720 9.421 -30.513 1.00 83.06 99 ASN A C 1
ATOM 872 O O . ASN A 1 99 ? 31.422 10.181 -31.163 1.00 83.06 99 ASN A O 1
ATOM 876 N N . ASN A 1 100 ? 31.082 8.169 -30.223 1.00 78.94 100 ASN A N 1
ATOM 877 C CA . ASN A 1 100 ? 32.367 7.597 -30.631 1.00 78.94 100 ASN A CA 1
ATOM 878 C C . ASN A 1 100 ? 32.477 7.354 -32.146 1.00 78.94 100 ASN A C 1
ATOM 880 O O . ASN A 1 100 ? 33.582 7.321 -32.658 1.00 78.94 100 ASN A O 1
ATOM 884 N N . LEU A 1 101 ? 31.354 7.162 -32.847 1.00 71.75 101 LEU A N 1
ATOM 885 C CA . LEU A 1 101 ? 31.301 6.985 -34.308 1.00 71.75 101 LEU A CA 1
ATOM 886 C C . LEU A 1 101 ? 31.258 8.313 -35.086 1.00 71.75 101 LEU A C 1
ATOM 888 O O . LEU A 1 101 ? 31.297 8.304 -36.311 1.00 71.75 101 LEU A O 1
ATOM 892 N N . LYS A 1 102 ? 31.089 9.441 -34.386 1.00 63.97 102 LYS A N 1
ATOM 893 C CA . LYS A 1 102 ? 31.121 10.800 -34.953 1.00 63.97 102 LYS A CA 1
ATOM 894 C C . LYS A 1 102 ? 32.500 11.465 -34.825 1.00 63.97 102 LYS A C 1
ATOM 896 O O . LYS A 1 102 ? 32.622 12.638 -35.172 1.00 63.97 102 LYS A O 1
ATOM 901 N N . VAL A 1 103 ? 33.476 10.736 -34.283 1.00 49.75 103 VAL A N 1
ATOM 902 C CA . VAL A 1 103 ? 34.909 11.064 -34.256 1.00 49.75 103 VAL A CA 1
ATOM 903 C C . VAL A 1 103 ? 35.565 10.318 -35.406 1.00 49.75 103 VAL A C 1
ATOM 905 O O . VAL A 1 103 ? 36.410 10.938 -36.080 1.00 49.75 103 VAL A O 1
#